Protein AF-A0A520I4T4-F1 (afdb_monomer_lite)

pLDDT: mean 92.37, std 7.89, range [53.97, 98.12]

Radius of gyration: 11.93 Å; chains: 1; bounding box: 33×26×32 Å

Foldseek 3Di:
DVCVADPPWDFDDKDAAPVRAWIWTDTDQWIWTWGDDDVDIHIDTDHPPFDWDDDPQEIWTARVDPVVGIDGRGPYYPVNSVVNNVVSVVD

Sequence (91 aa):
MAENLLAGFVAHGAVVGTDGNAALVAGSGAVAMLKRRGAKVVARRLLPPVALSQDVEGVRVETGEQMFGGVLLFGVTADEVRSLESSLTFH

Structure (mmCIF, N/CA/C/O backbone):
data_AF-A0A520I4T4-F1
#
_entry.id   AF-A0A520I4T4-F1
#
loop_
_atom_site.group_PDB
_atom_site.id
_atom_site.type_symbol
_atom_site.label_atom_id
_atom_site.label_alt_id
_atom_site.label_comp_id
_atom_site.label_asym_id
_atom_site.label_entity_id
_atom_site.label_seq_id
_atom_site.pdbx_PDB_ins_code
_atom_site.Cartn_x
_atom_site.Cartn_y
_atom_site.Cartn_z
_atom_site.occupancy
_atom_site.B_iso_or_equiv
_atom_site.auth_seq_id
_atom_site.auth_comp_id
_atom_site.auth_asym_id
_atom_site.auth_atom_id
_atom_site.pdbx_PDB_model_num
ATOM 1 N N . MET A 1 1 ? -5.178 -6.303 -11.625 1.00 68.56 1 MET A N 1
ATOM 2 C CA . MET A 1 1 ? -4.003 -6.302 -10.729 1.00 68.56 1 MET A CA 1
ATOM 3 C C . MET A 1 1 ? -3.126 -5.096 -11.061 1.00 68.56 1 MET A C 1
ATOM 5 O O . MET A 1 1 ? -3.451 -4.407 -12.028 1.00 68.56 1 MET A O 1
ATOM 9 N N . ALA A 1 2 ? -2.119 -4.770 -10.244 1.00 67.31 2 ALA A N 1
ATOM 10 C CA . ALA A 1 2 ? -1.311 -3.551 -10.402 1.00 67.31 2 ALA A CA 1
ATOM 11 C C . ALA A 1 2 ? -0.597 -3.490 -11.767 1.00 67.31 2 ALA A C 1
ATOM 13 O O . ALA A 1 2 ? -0.512 -2.428 -12.375 1.00 67.31 2 ALA A O 1
ATOM 14 N N . GLU A 1 3 ? -0.191 -4.643 -12.285 1.00 83.62 3 GLU A N 1
ATOM 15 C CA . GLU A 1 3 ? 0.466 -4.864 -13.575 1.00 83.62 3 GLU A CA 1
ATOM 16 C C . GLU A 1 3 ? -0.383 -4.381 -14.755 1.00 83.62 3 GLU A C 1
ATOM 18 O O . GLU A 1 3 ? 0.133 -3.815 -15.713 1.00 83.62 3 GLU A O 1
ATOM 23 N N . ASN A 1 4 ? -1.710 -4.520 -14.658 1.00 86.12 4 ASN A N 1
ATOM 24 C CA . ASN A 1 4 ? -2.632 -4.051 -15.699 1.00 86.12 4 ASN A CA 1
ATOM 25 C C . ASN A 1 4 ? -2.821 -2.527 -15.676 1.00 86.12 4 ASN A C 1
ATOM 27 O O . ASN A 1 4 ? -3.372 -1.966 -16.619 1.00 86.12 4 ASN A O 1
ATOM 31 N N . LEU A 1 5 ? -2.447 -1.869 -14.576 1.00 88.69 5 LEU A N 1
ATOM 32 C CA . LEU A 1 5 ? -2.673 -0.440 -14.349 1.00 88.69 5 LEU A CA 1
ATOM 33 C C . LEU A 1 5 ? -1.379 0.378 -14.434 1.00 88.69 5 LEU A C 1
ATOM 35 O O . LEU A 1 5 ? -1.439 1.583 -14.663 1.00 88.69 5 LEU A O 1
ATOM 39 N N . LEU A 1 6 ? -0.220 -0.258 -14.253 1.00 89.00 6 LEU A N 1
ATOM 40 C CA . LEU A 1 6 ? 1.090 0.381 -14.240 1.00 89.00 6 LEU A CA 1
ATOM 41 C C . LEU A 1 6 ? 2.037 -0.363 -15.186 1.00 89.00 6 LEU A C 1
ATOM 43 O O . LEU A 1 6 ? 2.496 -1.462 -14.884 1.00 89.00 6 LEU A O 1
ATOM 47 N N . ALA A 1 7 ? 2.378 0.267 -16.312 1.00 90.31 7 ALA A N 1
ATOM 48 C CA . ALA A 1 7 ? 3.308 -0.307 -17.280 1.00 90.31 7 ALA A CA 1
ATOM 49 C C . ALA A 1 7 ? 4.661 -0.667 -16.629 1.00 90.31 7 ALA A C 1
ATOM 51 O O . ALA A 1 7 ? 5.224 0.106 -15.840 1.00 90.31 7 ALA A O 1
ATOM 52 N N . GLY A 1 8 ? 5.167 -1.862 -16.949 1.00 90.06 8 GLY A N 1
ATOM 53 C CA . GLY A 1 8 ? 6.431 -2.390 -16.419 1.00 90.06 8 GLY A CA 1
ATOM 54 C C . GLY A 1 8 ? 6.411 -2.731 -14.924 1.00 90.06 8 GLY A C 1
ATOM 55 O O . GLY A 1 8 ? 7.468 -2.932 -14.329 1.00 90.06 8 GLY A O 1
ATOM 56 N N . PHE A 1 9 ? 5.237 -2.754 -14.289 1.00 93.69 9 PHE A N 1
ATOM 57 C CA . PHE A 1 9 ? 5.104 -3.201 -12.909 1.00 93.69 9 PHE A CA 1
ATOM 58 C C . PHE A 1 9 ? 4.936 -4.721 -12.860 1.00 93.69 9 PHE A C 1
ATOM 60 O O . PHE A 1 9 ? 4.115 -5.260 -13.596 1.00 93.69 9 PHE A O 1
ATOM 67 N N . VAL A 1 10 ? 5.688 -5.387 -11.987 1.00 93.75 10 VAL A N 1
ATOM 68 C CA . VAL A 1 10 ? 5.564 -6.818 -11.681 1.00 93.75 10 VAL A CA 1
ATOM 69 C C . VAL A 1 10 ? 5.433 -6.936 -10.168 1.00 93.75 10 VAL A C 1
ATOM 71 O O . VAL A 1 10 ? 6.331 -6.485 -9.455 1.00 93.75 10 VAL A O 1
ATOM 74 N N . ALA A 1 11 ? 4.317 -7.464 -9.661 1.00 93.81 11 ALA A N 1
ATOM 75 C CA . ALA A 1 11 ? 4.100 -7.582 -8.221 1.00 93.81 11 ALA A CA 1
ATOM 76 C C . ALA A 1 11 ? 4.857 -8.773 -7.620 1.00 93.81 11 ALA A C 1
ATOM 78 O O . ALA A 1 11 ? 4.954 -9.834 -8.231 1.00 93.81 11 ALA A O 1
ATOM 79 N N . HIS A 1 12 ? 5.348 -8.590 -6.394 1.00 92.94 12 HIS A N 1
ATOM 80 C CA . HIS A 1 12 ? 6.081 -9.615 -5.638 1.00 92.94 12 HIS A CA 1
ATOM 81 C C . HIS A 1 12 ? 5.510 -9.818 -4.227 1.00 92.94 12 HIS A C 1
ATOM 83 O O . HIS A 1 12 ? 5.636 -10.894 -3.652 1.00 92.94 12 HIS A O 1
ATOM 89 N N . GLY A 1 13 ? 4.824 -8.810 -3.684 1.00 94.75 13 GLY A N 1
ATOM 90 C CA . GLY A 1 13 ? 4.150 -8.886 -2.392 1.00 94.75 13 GLY A CA 1
ATOM 91 C C . GLY A 1 13 ? 3.069 -7.821 -2.281 1.00 94.75 13 GLY A C 1
ATOM 92 O O . GLY A 1 13 ? 3.087 -6.827 -3.009 1.00 94.75 13 GLY A O 1
ATOM 93 N N . ALA A 1 14 ? 2.114 -8.018 -1.379 1.00 97.00 14 ALA A N 1
ATOM 94 C CA . ALA A 1 14 ? 1.052 -7.053 -1.149 1.00 97.00 14 ALA A CA 1
ATOM 95 C C . ALA A 1 14 ? 0.561 -7.087 0.295 1.00 97.00 14 ALA A C 1
ATOM 97 O O . ALA A 1 14 ? 0.517 -8.144 0.920 1.00 97.00 14 ALA A O 1
ATOM 98 N N . VAL A 1 15 ? 0.117 -5.929 0.767 1.00 97.81 15 VAL A N 1
ATOM 99 C CA . VAL A 1 15 ? -0.691 -5.775 1.973 1.00 97.81 15 VAL A CA 1
ATOM 100 C C . VAL A 1 15 ? -2.028 -5.176 1.550 1.00 97.81 15 VAL A C 1
ATOM 102 O O . VAL A 1 15 ? -2.077 -4.203 0.794 1.00 97.81 15 VAL A O 1
ATOM 105 N N . VAL A 1 16 ? -3.121 -5.784 1.997 1.00 97.69 16 VAL A N 1
ATOM 106 C CA . VAL A 1 16 ? -4.486 -5.412 1.612 1.00 97.69 16 VAL A CA 1
ATOM 107 C C . VAL A 1 16 ? -5.223 -4.974 2.866 1.00 97.69 16 VAL A C 1
ATOM 109 O O . VAL A 1 16 ? -5.189 -5.683 3.868 1.00 97.69 16 VAL A O 1
ATOM 112 N N . GLY A 1 17 ? -5.890 -3.820 2.806 1.00 97.31 17 GLY A N 1
ATOM 113 C CA . GLY A 1 17 ? -6.782 -3.399 3.881 1.00 97.31 17 GLY A CA 1
ATOM 114 C C . GLY A 1 17 ? -7.879 -4.439 4.094 1.00 97.31 17 GLY A C 1
ATOM 115 O O . GLY A 1 17 ? -8.388 -5.015 3.130 1.00 97.31 17 GLY A O 1
ATOM 116 N N . THR A 1 18 ? -8.259 -4.699 5.340 1.00 96.56 18 THR A N 1
ATOM 117 C CA . THR A 1 18 ? -9.223 -5.765 5.660 1.00 96.56 18 THR A CA 1
ATOM 118 C C . THR A 1 18 ? -10.638 -5.460 5.154 1.00 96.56 18 THR A C 1
ATOM 120 O O . THR A 1 18 ? -11.448 -6.371 5.000 1.00 96.56 18 THR A O 1
ATOM 123 N N . ASP A 1 19 ? -10.913 -4.203 4.798 1.00 94.56 19 ASP A N 1
ATOM 124 C CA . ASP A 1 19 ? -12.132 -3.757 4.116 1.00 94.56 19 ASP A CA 1
ATOM 125 C C . ASP A 1 19 ? -12.120 -4.003 2.589 1.00 94.56 19 ASP A C 1
ATOM 127 O O . ASP A 1 19 ? -13.126 -3.803 1.905 1.00 94.56 19 ASP A O 1
ATOM 131 N N . GLY A 1 20 ? -10.981 -4.426 2.029 1.00 93.56 20 GLY A N 1
ATOM 132 C CA . GLY A 1 20 ? -10.786 -4.703 0.608 1.00 93.56 20 GLY A CA 1
ATOM 133 C C . GLY A 1 20 ? -10.821 -3.473 -0.310 1.00 93.56 20 GLY A C 1
ATOM 134 O O . GLY A 1 20 ? -10.842 -3.639 -1.540 1.00 93.56 20 GLY A O 1
ATOM 135 N N . ASN A 1 21 ? -10.835 -2.252 0.237 1.00 95.69 21 ASN A N 1
ATOM 136 C CA . ASN A 1 21 ? -10.955 -1.015 -0.542 1.00 95.69 21 ASN A CA 1
ATOM 137 C C . ASN A 1 21 ? -9.615 -0.462 -1.018 1.00 95.69 21 ASN A C 1
ATOM 139 O O . ASN A 1 21 ? -9.581 0.265 -2.017 1.00 95.69 21 ASN A O 1
ATOM 143 N N . ALA A 1 22 ? -8.524 -0.818 -0.347 1.00 97.00 22 ALA A N 1
ATOM 144 C CA . ALA A 1 22 ? -7.186 -0.369 -0.685 1.00 97.00 22 ALA A CA 1
ATOM 145 C C . ALA A 1 22 ? -6.149 -1.479 -0.501 1.00 97.00 22 ALA A C 1
ATOM 147 O O . ALA A 1 22 ? -6.325 -2.405 0.291 1.00 97.00 22 ALA A O 1
ATOM 148 N N . ALA A 1 23 ? -5.062 -1.381 -1.258 1.00 97.75 23 ALA A N 1
ATOM 149 C CA . ALA A 1 23 ? -3.921 -2.274 -1.136 1.00 97.75 23 ALA A CA 1
ATOM 150 C C . ALA A 1 23 ? -2.633 -1.536 -1.489 1.00 97.75 23 ALA A C 1
ATOM 152 O O . ALA A 1 23 ? -2.626 -0.680 -2.374 1.00 97.75 23 ALA A O 1
ATOM 153 N N . LEU A 1 24 ? -1.543 -1.915 -0.834 1.00 97.62 24 LEU A N 1
ATOM 154 C CA . LEU A 1 24 ? -0.192 -1.525 -1.200 1.00 97.62 24 LEU A CA 1
ATOM 155 C C . LEU A 1 24 ? 0.520 -2.757 -1.753 1.00 97.62 24 LEU A C 1
ATOM 157 O O . LEU A 1 24 ? 0.488 -3.822 -1.142 1.00 97.62 24 LEU A O 1
ATOM 161 N N . VAL A 1 25 ? 1.130 -2.631 -2.926 1.00 97.69 25 VAL A N 1
ATOM 162 C CA . VAL A 1 25 ? 1.767 -3.751 -3.629 1.00 97.69 25 VAL A CA 1
ATOM 163 C C . VAL A 1 25 ? 3.225 -3.412 -3.886 1.00 97.69 25 VAL A C 1
ATOM 165 O O . VAL A 1 25 ? 3.504 -2.391 -4.505 1.00 97.69 25 VAL A O 1
ATOM 168 N N . ALA A 1 26 ? 4.149 -4.255 -3.442 1.00 96.94 26 ALA A N 1
ATOM 169 C CA . ALA A 1 26 ? 5.572 -4.143 -3.742 1.00 96.94 26 ALA A CA 1
ATOM 170 C C . ALA A 1 26 ? 5.879 -4.758 -5.112 1.00 96.94 26 ALA A C 1
ATOM 172 O O . ALA A 1 26 ? 5.416 -5.858 -5.434 1.00 96.94 26 ALA A O 1
ATOM 173 N N . GLY A 1 27 ? 6.668 -4.056 -5.924 1.00 95.00 27 GLY A N 1
ATOM 174 C CA . GLY A 1 27 ? 7.091 -4.551 -7.225 1.00 95.00 27 GLY A CA 1
ATOM 175 C C . GLY A 1 27 ? 7.954 -3.572 -8.011 1.00 95.00 27 GLY A C 1
ATOM 176 O O . GLY A 1 27 ? 7.847 -2.359 -7.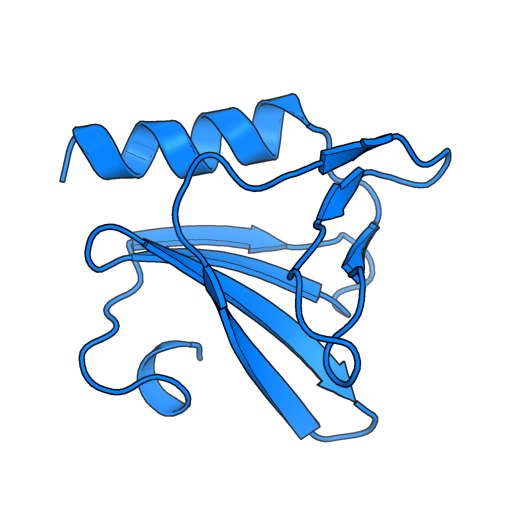845 1.00 95.00 27 GLY A O 1
ATOM 177 N N . SER A 1 28 ? 8.804 -4.098 -8.894 1.00 92.38 28 SER A N 1
ATOM 178 C CA . SER A 1 28 ? 9.651 -3.304 -9.802 1.00 92.38 28 SER A CA 1
ATOM 179 C C . SER A 1 28 ? 10.419 -2.158 -9.112 1.00 92.38 28 SER A C 1
ATOM 181 O O . SER A 1 28 ? 10.450 -1.039 -9.627 1.00 92.38 28 SER A O 1
ATOM 183 N N . GLY A 1 29 ? 10.983 -2.408 -7.922 1.00 92.31 29 GLY A N 1
ATOM 184 C CA . GLY A 1 29 ? 11.734 -1.412 -7.140 1.00 92.31 29 GLY A CA 1
ATOM 185 C C . GLY A 1 29 ? 10.895 -0.258 -6.567 1.00 92.31 29 GLY A C 1
ATOM 186 O O . GLY A 1 29 ? 11.444 0.761 -6.157 1.00 92.31 29 GLY A O 1
ATOM 187 N N . ALA A 1 30 ? 9.568 -0.384 -6.561 1.00 94.94 30 ALA A N 1
ATOM 188 C CA . ALA A 1 30 ? 8.631 0.629 -6.092 1.00 94.94 30 ALA A CA 1
ATOM 189 C C . ALA A 1 30 ? 7.456 -0.017 -5.342 1.00 94.94 30 ALA A C 1
ATOM 191 O O . ALA A 1 30 ? 7.350 -1.241 -5.235 1.00 94.94 30 ALA A O 1
ATOM 192 N N . VAL A 1 31 ? 6.526 0.812 -4.867 1.00 96.12 31 VAL A N 1
ATOM 193 C CA . VAL A 1 31 ? 5.215 0.336 -4.417 1.00 96.12 31 VAL A CA 1
ATOM 194 C C . VAL A 1 31 ? 4.101 0.920 -5.279 1.00 96.12 31 VAL A C 1
ATOM 196 O O . VAL A 1 31 ? 4.175 2.052 -5.756 1.00 96.12 31 VAL A O 1
ATOM 199 N N . ALA A 1 32 ? 3.054 0.140 -5.505 1.00 97.00 32 ALA A N 1
ATOM 200 C CA . ALA A 1 32 ? 1.823 0.572 -6.139 1.00 97.00 32 ALA A CA 1
ATOM 201 C C . ALA A 1 32 ? 0.732 0.700 -5.075 1.00 97.00 32 ALA A C 1
ATOM 203 O O . ALA A 1 32 ? 0.345 -0.291 -4.458 1.00 97.00 32 ALA A O 1
ATOM 204 N N . MET A 1 33 ? 0.216 1.914 -4.888 1.00 97.12 33 MET A N 1
ATOM 205 C CA . MET A 1 33 ? -0.970 2.156 -4.079 1.00 97.12 33 MET A CA 1
ATOM 206 C C . MET A 1 33 ? -2.214 1.960 -4.936 1.00 97.12 33 MET A C 1
ATOM 208 O O . MET A 1 33 ? -2.389 2.637 -5.950 1.00 97.12 33 MET A O 1
ATOM 212 N N . LEU A 1 34 ? -3.078 1.041 -4.530 1.00 96.44 34 LEU A N 1
ATOM 213 C CA . LEU A 1 34 ? -4.354 0.739 -5.164 1.00 96.44 34 LEU A CA 1
ATOM 214 C C . LEU A 1 34 ? -5.485 1.243 -4.274 1.00 96.44 34 LEU A C 1
ATOM 216 O O . LEU A 1 34 ? -5.469 1.023 -3.064 1.00 96.44 34 LEU A O 1
ATOM 220 N N . LYS A 1 35 ? -6.506 1.851 -4.879 1.00 95.19 35 LYS A N 1
ATOM 221 C CA . LYS A 1 35 ? -7.777 2.114 -4.197 1.00 95.19 35 LYS A CA 1
ATOM 222 C C . LYS A 1 35 ? -8.968 1.887 -5.110 1.00 95.19 35 LYS A C 1
ATOM 224 O O . LYS A 1 35 ? -8.901 2.129 -6.320 1.00 95.19 35 LYS A O 1
ATOM 229 N N . ARG A 1 36 ? -10.081 1.461 -4.524 1.00 94.25 36 ARG A N 1
ATOM 230 C CA . ARG A 1 36 ? -11.374 1.407 -5.203 1.00 94.25 36 ARG A CA 1
ATOM 231 C C . ARG A 1 36 ? -11.963 2.810 -5.331 1.00 94.25 36 ARG A C 1
ATOM 233 O O . ARG A 1 36 ? -11.897 3.630 -4.420 1.00 94.25 36 ARG A O 1
ATOM 240 N N . ARG A 1 37 ? -12.568 3.082 -6.484 1.00 89.44 37 ARG A N 1
ATOM 241 C CA . ARG A 1 37 ? -13.381 4.266 -6.772 1.00 89.44 37 ARG A CA 1
ATOM 242 C C . ARG A 1 37 ? -14.656 3.791 -7.466 1.00 89.44 37 ARG A C 1
ATOM 244 O O . ARG A 1 37 ? -14.701 3.663 -8.691 1.00 89.44 37 ARG A O 1
ATOM 251 N N . GLY A 1 38 ? -15.673 3.469 -6.667 1.00 88.94 38 GLY A N 1
ATOM 252 C CA . GLY A 1 38 ? -16.859 2.751 -7.141 1.00 88.94 38 GLY A CA 1
ATOM 253 C C . GLY A 1 38 ? -16.480 1.364 -7.672 1.00 88.94 38 GLY A C 1
ATOM 254 O O . GLY A 1 38 ? -15.749 0.628 -7.017 1.00 88.94 38 GLY A O 1
ATOM 255 N N . ALA A 1 39 ? -16.924 1.030 -8.886 1.00 89.88 39 ALA A N 1
ATOM 256 C CA . ALA A 1 39 ? -16.605 -0.244 -9.541 1.00 89.88 39 ALA A CA 1
ATOM 257 C C . ALA A 1 39 ? -15.192 -0.309 -10.161 1.00 89.88 39 ALA A C 1
ATOM 259 O O . ALA A 1 39 ? -14.801 -1.345 -10.694 1.00 89.88 39 ALA A O 1
ATOM 260 N N . LYS A 1 40 ? -14.427 0.792 -10.142 1.00 91.12 40 LYS A N 1
ATOM 261 C CA . LYS A 1 40 ? -13.084 0.860 -10.737 1.00 91.12 40 LYS A CA 1
ATOM 262 C C . LYS A 1 40 ? -12.006 0.782 -9.666 1.00 91.12 40 LYS A C 1
ATOM 264 O O . LYS A 1 40 ? -12.194 1.264 -8.553 1.00 91.12 40 LYS A O 1
ATOM 269 N N . VAL A 1 41 ? -10.848 0.248 -10.036 1.00 93.69 41 VAL A N 1
ATOM 270 C CA . VAL A 1 41 ? -9.616 0.344 -9.246 1.00 93.69 41 VAL A CA 1
ATOM 271 C C . VAL A 1 41 ? -8.691 1.333 -9.936 1.00 93.69 41 VAL A C 1
ATOM 273 O O . VAL A 1 41 ? -8.527 1.285 -11.154 1.00 93.69 41 VAL A O 1
ATOM 276 N N . VAL A 1 42 ? -8.105 2.234 -9.158 1.00 93.69 42 VAL A N 1
ATOM 277 C CA . VAL A 1 42 ? -7.048 3.138 -9.617 1.00 93.69 42 VAL A CA 1
ATOM 278 C C . VAL A 1 42 ? -5.746 2.779 -8.917 1.00 93.69 42 VAL A C 1
ATOM 280 O O . VAL A 1 42 ? -5.768 2.296 -7.785 1.00 93.69 42 VAL A O 1
ATOM 283 N N . 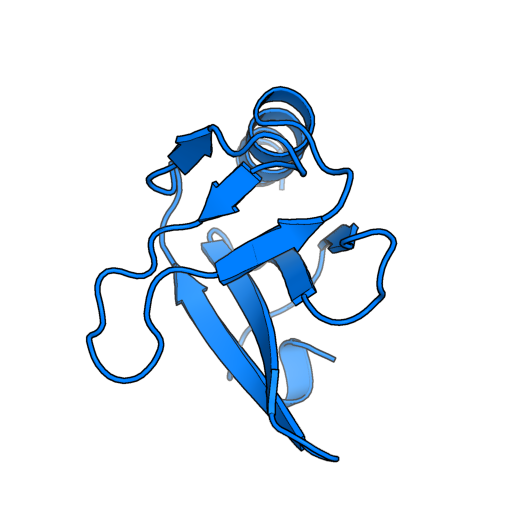ALA A 1 43 ? -4.625 3.015 -9.596 1.00 94.38 43 ALA A N 1
ATOM 284 C CA . ALA A 1 43 ? -3.293 2.740 -9.079 1.00 94.38 43 ALA A CA 1
ATOM 285 C C . ALA A 1 43 ? -2.402 3.980 -9.183 1.00 94.38 43 ALA A C 1
ATOM 287 O O . ALA A 1 43 ? -2.510 4.745 -10.142 1.00 94.38 43 ALA A O 1
ATOM 288 N N . ARG A 1 44 ? -1.489 4.138 -8.227 1.00 94.81 44 ARG A N 1
ATOM 289 C CA . ARG A 1 44 ? -0.416 5.133 -8.256 1.00 94.81 44 ARG A CA 1
ATOM 290 C C . ARG A 1 44 ? 0.890 4.479 -7.828 1.00 94.81 44 ARG A C 1
ATOM 292 O O . ARG A 1 44 ? 0.941 3.831 -6.790 1.00 94.81 44 ARG A O 1
ATOM 299 N N . ARG A 1 45 ? 1.946 4.662 -8.621 1.00 95.19 45 ARG A N 1
ATOM 300 C CA . ARG A 1 45 ? 3.305 4.271 -8.232 1.00 95.19 45 ARG A CA 1
ATOM 301 C C . ARG A 1 45 ? 3.868 5.296 -7.245 1.00 95.19 45 ARG A C 1
ATOM 303 O O . ARG A 1 45 ? 3.779 6.492 -7.513 1.00 95.19 45 ARG A O 1
ATOM 310 N N . LEU A 1 46 ? 4.445 4.818 -6.148 1.00 95.50 46 LEU A N 1
ATOM 311 C CA . LEU A 1 46 ? 5.129 5.598 -5.120 1.00 95.50 46 LEU A CA 1
ATOM 312 C C . LEU A 1 46 ? 6.540 5.039 -4.916 1.00 95.50 46 LEU A C 1
ATOM 314 O O . LEU A 1 46 ? 6.793 3.857 -5.166 1.00 95.50 46 LEU A O 1
ATOM 318 N N . LEU A 1 47 ? 7.447 5.895 -4.452 1.00 94.44 47 LEU A N 1
ATOM 319 C CA . LEU A 1 47 ? 8.788 5.484 -4.052 1.00 94.44 47 LEU A CA 1
ATOM 320 C C . LEU A 1 47 ? 8.811 5.210 -2.543 1.00 94.44 47 LEU A C 1
ATOM 322 O O . LEU A 1 47 ? 8.268 6.023 -1.790 1.00 94.44 47 LEU A O 1
ATOM 326 N N . PRO A 1 48 ? 9.421 4.100 -2.097 1.00 93.62 48 PRO A N 1
ATOM 327 C CA . PRO A 1 48 ? 9.667 3.869 -0.682 1.00 93.62 48 PRO A CA 1
ATOM 328 C C . PRO A 1 48 ? 10.802 4.782 -0.158 1.00 93.62 48 PRO A C 1
ATOM 330 O O . PRO A 1 48 ? 11.688 5.159 -0.930 1.00 93.62 48 PRO A O 1
ATOM 333 N N . PRO A 1 49 ? 10.828 5.108 1.147 1.00 95.31 49 PRO A N 1
ATOM 334 C CA . PRO A 1 49 ? 9.759 4.846 2.102 1.00 95.31 49 PRO A CA 1
ATOM 335 C C . PRO A 1 49 ? 8.566 5.776 1.846 1.00 95.31 49 PRO A C 1
ATOM 337 O O . PRO A 1 49 ? 8.719 6.994 1.744 1.00 95.31 49 PRO A O 1
ATOM 340 N N . VAL A 1 50 ? 7.359 5.220 1.792 1.00 96.25 50 VAL A N 1
ATOM 341 C CA . VAL A 1 50 ? 6.139 6.013 1.677 1.00 96.25 50 VAL A CA 1
ATOM 342 C C . VAL A 1 50 ? 5.897 6.780 2.972 1.00 96.25 50 VAL A C 1
ATOM 344 O O . VAL A 1 50 ? 6.197 6.308 4.080 1.00 96.25 50 VAL A O 1
ATOM 347 N N . ALA A 1 51 ? 5.340 7.978 2.833 1.00 96.62 51 ALA A N 1
ATOM 348 C CA . ALA A 1 51 ? 4.897 8.766 3.968 1.00 96.62 51 ALA A CA 1
ATOM 349 C C . ALA A 1 51 ? 3.639 8.126 4.571 1.00 96.62 51 ALA A C 1
ATOM 351 O O . ALA A 1 51 ? 2.692 7.797 3.855 1.00 96.62 51 ALA A O 1
ATOM 352 N N . LEU A 1 52 ? 3.659 7.935 5.890 1.00 97.12 52 LEU A N 1
ATOM 353 C CA . LEU A 1 52 ? 2.587 7.300 6.648 1.00 97.12 52 LEU A CA 1
ATOM 354 C C . LEU A 1 52 ? 2.082 8.250 7.731 1.00 97.12 52 LEU A C 1
ATOM 356 O O . LEU A 1 52 ? 2.880 8.926 8.382 1.00 97.12 52 LEU A O 1
ATOM 360 N N . SER A 1 53 ? 0.775 8.241 7.965 1.00 96.00 53 SER A N 1
ATOM 361 C CA . SER A 1 53 ? 0.154 8.802 9.163 1.00 96.00 53 SER A CA 1
ATOM 362 C C . SER A 1 53 ? -0.665 7.716 9.870 1.00 96.00 53 SER A C 1
ATOM 364 O O . SER A 1 53 ? -1.289 6.872 9.222 1.00 96.00 53 SER A O 1
ATOM 366 N N . GLN A 1 54 ? -0.600 7.677 11.205 1.00 93.12 54 GLN A N 1
ATOM 367 C CA . GLN A 1 54 ? -1.404 6.734 11.984 1.00 93.12 54 GLN A CA 1
ATOM 368 C C . GLN A 1 54 ? -2.868 7.171 11.991 1.00 93.12 54 GLN A C 1
ATOM 370 O O . GLN A 1 54 ? -3.167 8.357 12.133 1.00 93.12 54 GLN A O 1
ATOM 375 N N . ASP A 1 55 ? -3.759 6.195 11.863 1.00 93.12 55 ASP A N 1
ATOM 376 C CA . ASP A 1 55 ? -5.202 6.363 11.964 1.00 93.12 55 ASP A CA 1
ATOM 377 C C . ASP A 1 55 ? -5.737 5.335 12.979 1.00 93.12 55 ASP A C 1
ATOM 379 O O . ASP A 1 55 ? -5.128 4.287 13.194 1.00 93.12 55 ASP A O 1
ATOM 383 N N . VAL A 1 56 ? -6.862 5.615 13.637 1.00 92.94 56 VAL A N 1
ATOM 384 C CA . VAL A 1 56 ? -7.432 4.691 14.643 1.00 92.94 56 VAL A CA 1
ATOM 385 C C . VAL A 1 56 ? -7.805 3.354 13.998 1.00 92.94 56 VAL A C 1
ATOM 387 O O . VAL A 1 56 ? -7.720 2.298 14.620 1.00 92.94 56 VAL A O 1
ATOM 390 N N . GLU A 1 57 ? -8.194 3.410 12.730 1.00 94.50 57 GLU A N 1
ATOM 391 C CA . GLU A 1 57 ? -8.685 2.278 11.957 1.00 94.50 57 GLU A CA 1
ATOM 392 C C . GLU A 1 57 ? -7.589 1.568 11.145 1.00 94.50 57 GLU A C 1
ATOM 394 O O . GLU A 1 57 ? -7.868 0.563 10.493 1.00 94.50 57 GLU A O 1
ATOM 399 N N . GLY A 1 58 ? -6.345 2.060 11.155 1.00 97.00 58 GLY A N 1
ATOM 400 C CA . GLY A 1 58 ? -5.241 1.485 10.385 1.00 97.00 58 GLY A CA 1
ATOM 401 C C . GLY A 1 5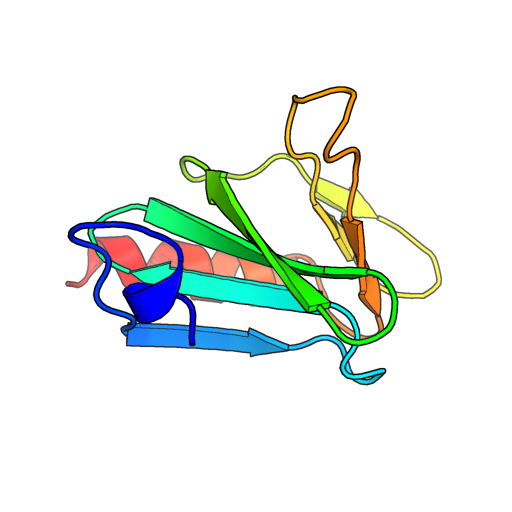8 ? -4.128 2.488 10.092 1.00 97.0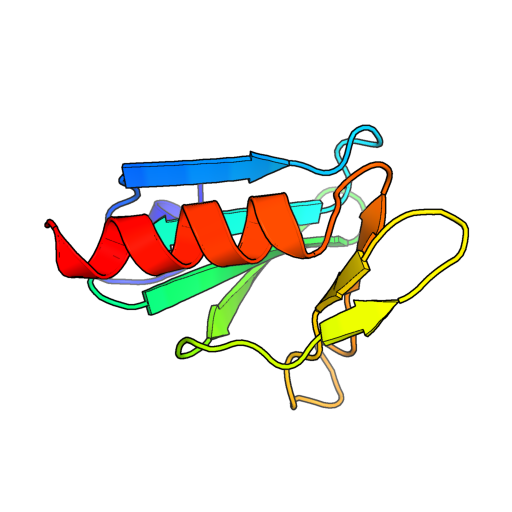0 58 GLY A C 1
ATOM 402 O O . GLY A 1 58 ? -3.798 3.346 10.907 1.00 97.00 58 GLY A O 1
ATOM 403 N N . VAL A 1 59 ? -3.536 2.403 8.903 1.00 97.62 59 VAL A N 1
ATOM 404 C CA . VAL A 1 59 ? -2.477 3.327 8.483 1.00 97.62 59 VAL A CA 1
ATOM 405 C C . VAL A 1 59 ? -2.856 4.035 7.197 1.00 97.62 59 VAL A C 1
ATOM 407 O O . VAL A 1 59 ? -3.320 3.425 6.232 1.00 97.62 59 VAL A O 1
ATOM 410 N N . ARG A 1 60 ? -2.657 5.349 7.166 1.00 97.50 60 ARG A N 1
ATOM 411 C CA . ARG A 1 60 ? -2.869 6.150 5.969 1.00 97.50 60 ARG A CA 1
ATOM 412 C C . ARG A 1 60 ? -1.555 6.332 5.228 1.00 97.50 60 ARG A C 1
ATOM 414 O O . ARG A 1 60 ? -0.558 6.755 5.806 1.00 97.50 60 ARG A O 1
ATOM 421 N N . VAL A 1 61 ? -1.574 6.012 3.938 1.00 97.31 61 VAL A N 1
ATOM 422 C CA . VAL A 1 61 ? -0.458 6.215 3.013 1.00 97.31 61 VAL A CA 1
ATOM 423 C C . VAL A 1 61 ? -0.665 7.533 2.285 1.00 97.31 61 VAL A C 1
ATOM 425 O O . VAL A 1 61 ? -1.652 7.703 1.564 1.00 97.31 61 VAL A O 1
ATOM 428 N N . GLU A 1 62 ? 0.273 8.459 2.445 1.00 95.81 62 GLU A N 1
ATOM 429 C CA . GLU A 1 62 ? 0.258 9.734 1.738 1.00 95.81 62 GLU A CA 1
ATOM 430 C C . GLU A 1 62 ? 0.846 9.559 0.337 1.00 95.81 62 GLU A C 1
ATOM 432 O O . GLU A 1 62 ? 1.981 9.114 0.164 1.00 95.81 62 GLU A O 1
ATOM 437 N N . THR A 1 63 ? 0.070 9.917 -0.687 1.00 91.62 63 THR A N 1
ATOM 438 C CA . THR A 1 63 ? 0.476 9.719 -2.089 1.00 91.62 63 THR A CA 1
ATOM 439 C C . THR A 1 63 ? 1.060 10.970 -2.745 1.00 91.62 63 THR A C 1
ATOM 441 O O . THR A 1 63 ? 1.554 10.897 -3.868 1.00 91.62 63 THR A O 1
ATOM 444 N N . GLY A 1 64 ? 1.002 12.121 -2.063 1.00 85.75 64 GLY A N 1
ATOM 445 C CA . GLY A 1 64 ? 1.549 13.402 -2.530 1.00 85.75 64 GLY A CA 1
ATOM 446 C C . GLY A 1 64 ? 0.783 14.066 -3.682 1.00 85.75 64 GLY A C 1
ATOM 447 O O . GLY A 1 64 ? 1.113 15.182 -4.073 1.00 85.75 64 GLY A O 1
ATOM 448 N N . GLU A 1 65 ? -0.255 13.425 -4.221 1.00 82.75 65 GLU A N 1
ATOM 449 C CA . GLU A 1 65 ? -1.020 13.928 -5.360 1.00 82.75 65 GLU A CA 1
ATOM 450 C C . GLU A 1 65 ? -2.446 14.291 -4.944 1.00 82.75 65 GLU A C 1
ATOM 452 O O . GLU A 1 65 ? -3.192 13.437 -4.479 1.00 82.75 65 GLU A O 1
ATOM 457 N N . GLN A 1 66 ? -2.872 15.536 -5.176 1.00 76.88 66 GLN A N 1
ATOM 458 C CA . GLN A 1 66 ? -4.171 16.040 -4.700 1.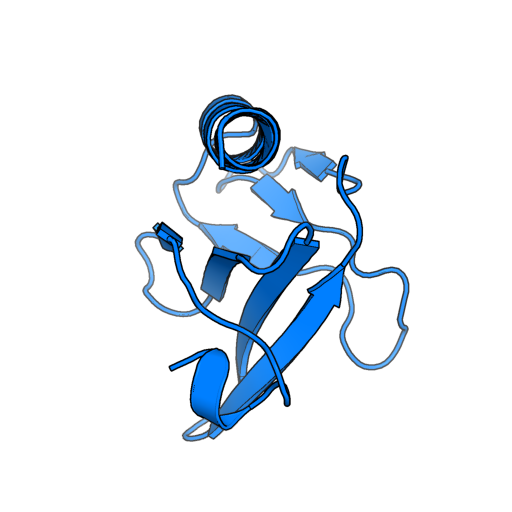00 76.88 66 GLN A CA 1
ATOM 459 C C . GLN A 1 66 ? -5.376 15.206 -5.170 1.00 76.88 66 GLN A C 1
ATOM 461 O O . GLN A 1 66 ? -6.322 15.010 -4.413 1.00 76.88 66 GLN A O 1
ATOM 466 N N . MET A 1 67 ? -5.351 14.682 -6.402 1.00 79.69 67 MET A N 1
ATOM 467 C CA . MET A 1 67 ? -6.463 13.883 -6.938 1.00 79.69 67 MET A CA 1
ATOM 468 C C . MET A 1 67 ? -6.494 12.450 -6.385 1.00 79.69 67 MET A C 1
ATOM 470 O O . MET A 1 67 ? -7.559 11.828 -6.324 1.00 79.69 67 MET A O 1
ATOM 474 N N . PHE A 1 68 ? -5.338 11.907 -5.994 1.00 86.12 68 PHE A N 1
ATOM 475 C CA . PHE A 1 68 ? -5.246 10.569 -5.415 1.00 86.12 68 PHE A CA 1
ATOM 476 C C . PHE A 1 68 ? -5.404 10.613 -3.890 1.00 86.12 68 PHE A C 1
ATOM 478 O O . PHE A 1 68 ? -6.070 9.742 -3.332 1.00 86.12 68 PHE A O 1
ATOM 485 N N . GLY A 1 69 ? -4.905 11.665 -3.243 1.00 89.81 69 GLY A N 1
ATOM 486 C CA . GLY A 1 69 ? -5.017 11.922 -1.811 1.00 89.81 69 GLY A CA 1
ATOM 487 C C . GLY A 1 69 ? -4.328 10.866 -0.948 1.00 89.81 69 GLY A C 1
ATOM 488 O O . GLY A 1 69 ? -3.760 9.894 -1.450 1.00 89.81 69 GLY A O 1
ATOM 489 N N . GLY A 1 70 ? -4.389 11.050 0.367 1.00 93.75 70 GLY A N 1
ATOM 490 C CA . GLY A 1 70 ? -4.044 9.991 1.311 1.00 93.75 70 GLY A CA 1
ATOM 491 C C . GLY A 1 70 ? -5.043 8.837 1.210 1.00 93.75 70 GLY A C 1
ATOM 492 O O . GLY A 1 70 ? -6.235 9.054 0.972 1.00 93.75 70 GLY A O 1
ATOM 493 N N . VAL A 1 71 ? -4.567 7.606 1.369 1.00 96.38 71 VAL A N 1
ATOM 494 C CA . VAL A 1 71 ? -5.420 6.414 1.318 1.00 96.38 71 VAL A CA 1
ATOM 495 C C . VAL A 1 71 ? -5.234 5.589 2.580 1.00 96.38 71 VAL A C 1
ATOM 497 O O . VAL A 1 71 ? -4.116 5.211 2.916 1.00 96.38 71 VAL A O 1
ATOM 500 N N . LEU A 1 72 ? -6.342 5.315 3.266 1.00 97.12 72 LEU A N 1
ATOM 501 C CA . LEU A 1 72 ? -6.373 4.456 4.443 1.00 97.12 72 LEU A CA 1
ATOM 502 C C . LEU A 1 72 ? -6.280 2.983 4.026 1.00 97.12 72 LEU A C 1
ATOM 504 O O . LEU A 1 72 ? -7.057 2.518 3.193 1.00 97.12 72 LEU A O 1
ATOM 508 N N . LEU A 1 73 ? -5.344 2.258 4.629 1.00 97.94 73 LEU A N 1
ATOM 509 C CA . LEU A 1 73 ? -5.312 0.803 4.655 1.00 97.94 73 LEU A CA 1
ATOM 510 C C . LEU A 1 73 ? -5.942 0.352 5.977 1.00 97.94 73 LEU A C 1
ATOM 512 O O . LEU A 1 73 ? -5.291 0.362 7.022 1.00 97.94 73 LEU A O 1
ATOM 516 N N . PHE A 1 74 ? 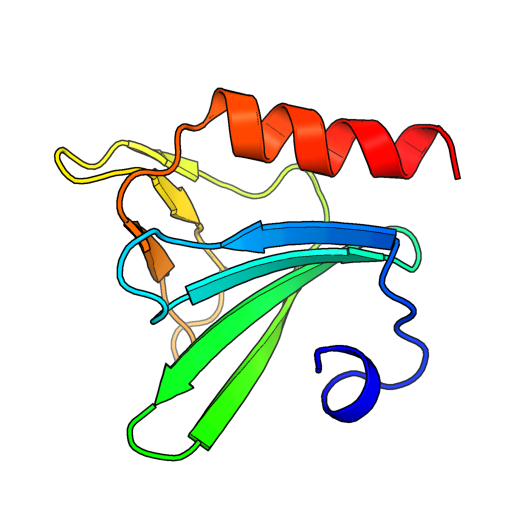-7.228 0.007 5.931 1.00 97.94 74 PHE A N 1
ATOM 517 C CA . PHE A 1 74 ? -7.989 -0.385 7.116 1.00 97.94 74 PHE A CA 1
ATOM 518 C C . PHE A 1 74 ? -7.436 -1.688 7.714 1.00 97.94 74 PHE A C 1
ATOM 520 O O . PHE A 1 74 ? -7.189 -2.652 6.988 1.00 97.94 74 PHE A O 1
ATOM 527 N N . GLY A 1 75 ? -7.232 -1.724 9.029 1.00 97.69 75 GLY A N 1
ATOM 528 C CA . GLY A 1 75 ? -6.709 -2.881 9.757 1.00 97.69 75 GLY A CA 1
ATOM 529 C C . GLY A 1 75 ? -5.237 -3.211 9.494 1.00 97.69 75 GLY A C 1
ATOM 530 O O . GLY A 1 75 ? -4.780 -4.254 9.948 1.00 97.69 75 GLY A O 1
ATOM 531 N N . VAL A 1 76 ? -4.508 -2.353 8.775 1.00 98.12 76 VAL A N 1
ATOM 532 C CA . VAL A 1 76 ? -3.082 -2.528 8.469 1.00 98.12 76 VAL A CA 1
ATOM 533 C C . VAL A 1 76 ? -2.245 -1.618 9.357 1.00 98.12 76 VAL A C 1
ATOM 535 O O . VAL A 1 76 ? -2.573 -0.448 9.563 1.00 98.12 76 VAL A O 1
ATOM 538 N N . THR A 1 77 ? -1.131 -2.146 9.847 1.00 97.44 77 THR A N 1
ATOM 539 C CA . THR A 1 77 ? -0.167 -1.428 10.681 1.00 97.44 77 THR A CA 1
ATOM 540 C C . THR A 1 77 ? 0.950 -0.784 9.857 1.00 97.44 77 THR A C 1
ATOM 542 O O . THR A 1 77 ? 1.259 -1.186 8.733 1.00 97.44 77 THR A O 1
ATOM 545 N N . ALA A 1 78 ? 1.609 0.223 10.435 1.00 97.25 78 ALA A N 1
ATOM 546 C CA . ALA A 1 78 ? 2.788 0.825 9.817 1.00 97.25 78 ALA A CA 1
ATOM 547 C C . ALA A 1 78 ? 3.936 -0.190 9.655 1.00 97.25 78 ALA A C 1
ATOM 549 O O . ALA A 1 78 ? 4.626 -0.156 8.638 1.00 97.25 78 ALA A O 1
ATOM 550 N N . ASP A 1 79 ? 4.112 -1.112 10.606 1.00 97.44 79 ASP A N 1
ATOM 551 C CA . ASP A 1 79 ? 5.158 -2.140 10.554 1.00 97.44 79 ASP A CA 1
ATOM 552 C C . ASP A 1 79 ? 4.947 -3.133 9.406 1.00 97.44 79 ASP A C 1
ATOM 554 O O . ASP A 1 79 ? 5.905 -3.482 8.719 1.00 97.44 79 ASP A O 1
ATOM 558 N N . GLU A 1 80 ? 3.704 -3.531 9.121 1.00 97.62 80 GLU A N 1
ATOM 559 C CA . GLU A 1 80 ? 3.391 -4.356 7.946 1.00 97.62 80 GLU A CA 1
ATOM 560 C C . GLU A 1 80 ? 3.748 -3.638 6.641 1.00 97.62 80 GLU A C 1
ATOM 562 O O . GLU A 1 80 ? 4.331 -4.242 5.738 1.00 97.62 80 GLU A O 1
ATOM 567 N N . VAL A 1 81 ? 3.474 -2.330 6.551 1.00 97.50 81 VAL A N 1
ATOM 568 C CA . VAL A 1 81 ? 3.885 -1.522 5.395 1.00 97.50 81 VAL A CA 1
ATOM 569 C C . VAL A 1 81 ? 5.409 -1.461 5.278 1.00 97.50 81 VAL A C 1
ATOM 571 O O . VAL A 1 81 ? 5.941 -1.680 4.191 1.00 97.50 81 VAL A O 1
ATOM 574 N N . ARG A 1 82 ? 6.138 -1.225 6.377 1.00 96.94 82 ARG A N 1
ATOM 575 C CA . ARG A 1 82 ? 7.613 -1.205 6.356 1.00 96.94 82 ARG A CA 1
ATOM 576 C C . ARG A 1 82 ? 8.215 -2.568 6.027 1.00 96.94 82 ARG A C 1
ATOM 578 O O . ARG A 1 82 ? 9.231 -2.632 5.334 1.00 96.94 82 ARG A O 1
ATOM 585 N N . SER A 1 83 ? 7.590 -3.652 6.479 1.00 96.69 83 SER A N 1
ATOM 586 C CA . SER A 1 83 ? 7.984 -5.018 6.133 1.00 96.69 83 SER A CA 1
ATOM 587 C C . SER A 1 83 ? 7.823 -5.269 4.632 1.00 96.69 83 SER A C 1
ATOM 589 O O . SER A 1 83 ? 8.755 -5.745 3.979 1.00 96.69 83 SER A O 1
ATOM 591 N N . LEU A 1 84 ? 6.692 -4.841 4.058 1.00 96.94 84 LEU A N 1
ATOM 592 C CA . LEU A 1 84 ? 6.458 -4.903 2.619 1.00 96.94 84 LEU A CA 1
ATOM 593 C C . LEU A 1 84 ? 7.501 -4.090 1.838 1.00 96.94 84 LEU A C 1
ATOM 595 O O . LEU A 1 84 ? 8.064 -4.596 0.872 1.00 96.94 84 LEU A O 1
ATOM 599 N N . GLU A 1 85 ? 7.806 -2.858 2.245 1.00 95.12 85 GLU A N 1
ATOM 600 C CA . GLU A 1 85 ? 8.837 -2.043 1.586 1.00 95.12 85 GLU A CA 1
ATOM 601 C C . GLU A 1 85 ? 10.231 -2.663 1.692 1.00 95.12 85 GLU A C 1
ATOM 603 O O . GLU A 1 85 ? 10.985 -2.653 0.722 1.00 95.12 85 GLU A O 1
ATOM 608 N N . SER A 1 86 ? 10.563 -3.252 2.841 1.00 94.81 86 SER A N 1
ATOM 609 C CA . SER A 1 86 ? 11.852 -3.915 3.047 1.00 94.81 86 SER A CA 1
ATOM 610 C C . SER A 1 86 ? 12.047 -5.091 2.091 1.00 94.81 86 SER A C 1
ATOM 612 O O . SER A 1 86 ? 13.175 -5.328 1.662 1.00 94.81 86 SER A O 1
ATOM 614 N N . SER A 1 87 ? 10.966 -5.775 1.688 1.00 92.12 87 SER A N 1
ATOM 615 C CA . SER A 1 87 ? 11.032 -6.863 0.701 1.00 92.12 87 SER A CA 1
ATOM 616 C C . SER A 1 87 ? 11.592 -6.415 -0.655 1.00 92.12 87 SER A C 1
ATOM 618 O O . SER A 1 87 ? 12.232 -7.212 -1.333 1.00 92.12 87 SER A O 1
ATOM 620 N N . LEU A 1 88 ? 11.453 -5.133 -1.021 1.00 88.12 88 LEU A N 1
ATOM 621 C CA . LEU A 1 88 ? 11.982 -4.589 -2.279 1.00 88.12 88 LEU A CA 1
ATOM 622 C C . LEU A 1 88 ? 13.511 -4.584 -2.343 1.00 88.12 88 LEU A C 1
ATOM 624 O O . LEU A 1 88 ? 14.065 -4.603 -3.433 1.00 88.12 88 LEU A O 1
ATOM 628 N N . THR A 1 89 ? 14.192 -4.547 -1.196 1.00 75.62 89 THR A N 1
ATOM 629 C CA . THR A 1 89 ? 15.664 -4.541 -1.137 1.00 75.62 89 THR A CA 1
ATOM 630 C C . THR A 1 89 ? 16.258 -5.912 -1.476 1.00 75.62 89 THR A C 1
ATOM 632 O O . THR A 1 89 ? 17.435 -6.012 -1.807 1.00 75.62 89 THR A O 1
ATOM 635 N N . PHE A 1 90 ? 15.455 -6.974 -1.386 1.00 61.47 90 PHE A N 1
ATOM 636 C CA . PHE A 1 90 ? 15.904 -8.358 -1.541 1.00 61.47 90 PHE A CA 1
ATOM 637 C C . PHE A 1 90 ? 15.527 -8.981 -2.898 1.00 61.47 90 PHE A C 1
ATOM 639 O O . PHE A 1 90 ? 15.704 -10.188 -3.066 1.00 61.47 90 PHE A O 1
ATOM 646 N N . HIS A 1 91 ? 15.016 -8.183 -3.845 1.00 53.97 91 HIS A N 1
ATOM 647 C CA . HIS A 1 91 ? 14.549 -8.620 -5.167 1.00 53.97 91 HIS A CA 1
ATOM 648 C C . HIS A 1 91 ? 15.370 -8.048 -6.324 1.00 53.97 91 HIS A C 1
ATOM 650 O O . HIS A 1 91 ? 15.788 -6.872 -6.242 1.00 53.97 91 HIS A O 1
#

Secondary structure (DSSP, 8-state):
-GGGTSTT--EEEEEE-TTSSEEEEEETTEEEEEEEETTEEEEEEEPSSPEEEEETTEEEEE-S-TTT--EEEET--HHHHHHHHHHGGG-